Protein AF-A0A2S6UHX6-F1 (afdb_monomer_lite)

Radius of gyration: 14.9 Å; chains: 1; bounding box: 29×27×36 Å

Secondary structure (DSSP, 8-state):
--TT--HHHHHHHHHHHHHHHHHHHHHHHHTT-EEEETTEEEETT----SS---SS----

Structure (mmCIF, N/CA/C/O backbone):
data_AF-A0A2S6UHX6-F1
#
_entry.id   AF-A0A2S6UHX6-F1
#
loop_
_atom_site.group_PDB
_atom_site.id
_atom_site.type_symbol
_atom_site.label_atom_id
_atom_site.label_alt_id
_atom_site.label_comp_id
_atom_site.label_asym_id
_atom_site.label_entity_id
_atom_site.label_seq_id
_atom_site.pdbx_PDB_ins_code
_atom_site.Cartn_x
_atom_site.Cartn_y
_atom_site.Cartn_z
_atom_site.occupancy
_atom_site.B_iso_or_equiv
_atom_site.auth_seq_id
_atom_site.auth_comp_id
_atom_site.auth_asym_id
_atom_site.auth_atom_id
_atom_site.pdbx_PDB_model_num
ATOM 1 N N . VAL A 1 1 ? -10.048 -7.544 10.780 1.00 80.44 1 VAL A N 1
ATOM 2 C CA . VAL A 1 1 ? -10.450 -6.413 11.655 1.00 80.44 1 VAL A CA 1
ATOM 3 C C . VAL A 1 1 ? -10.705 -6.997 13.032 1.00 80.44 1 VAL A C 1
ATOM 5 O O . VAL A 1 1 ? -11.194 -8.117 13.091 1.00 80.44 1 VAL A O 1
ATOM 8 N N . LEU A 1 2 ? -10.271 -6.342 14.107 1.00 84.19 2 LEU A N 1
ATOM 9 C CA . LEU A 1 2 ? -10.474 -6.849 15.465 1.00 84.19 2 LEU A CA 1
ATOM 10 C C . LEU A 1 2 ? -11.913 -6.556 15.919 1.00 84.19 2 LEU A C 1
ATOM 12 O O . LEU A 1 2 ? -12.449 -5.516 15.536 1.00 84.19 2 LEU A O 1
ATOM 16 N N . PRO A 1 3 ? -12.527 -7.412 16.758 1.00 83.19 3 PRO A N 1
ATOM 17 C CA . PRO A 1 3 ? -13.923 -7.250 17.182 1.00 83.19 3 PRO A CA 1
ATOM 18 C C . PRO A 1 3 ? -14.258 -5.890 17.815 1.00 83.19 3 PRO A C 1
ATOM 20 O O . PRO A 1 3 ? -15.399 -5.451 17.743 1.00 83.19 3 PRO A O 1
ATOM 23 N N . ASN A 1 4 ? -13.261 -5.215 18.396 1.00 86.56 4 ASN A N 1
ATOM 24 C CA . ASN A 1 4 ? -13.411 -3.931 19.087 1.00 86.56 4 ASN A CA 1
ATOM 25 C C . ASN A 1 4 ? -12.799 -2.748 18.315 1.00 86.56 4 ASN A C 1
ATOM 27 O O . ASN A 1 4 ? -12.560 -1.697 18.906 1.00 86.56 4 ASN A O 1
ATOM 31 N N . ASP A 1 5 ? -12.478 -2.912 17.027 1.00 87.06 5 ASP A N 1
ATOM 32 C CA . ASP A 1 5 ? -11.964 -1.801 16.229 1.00 87.06 5 ASP A CA 1
ATOM 33 C C . ASP A 1 5 ? -13.057 -0.740 16.006 1.00 87.06 5 ASP A C 1
ATOM 35 O O . ASP A 1 5 ? -14.126 -1.031 15.468 1.00 87.06 5 ASP A O 1
ATOM 39 N N . SER A 1 6 ? -12.759 0.515 16.342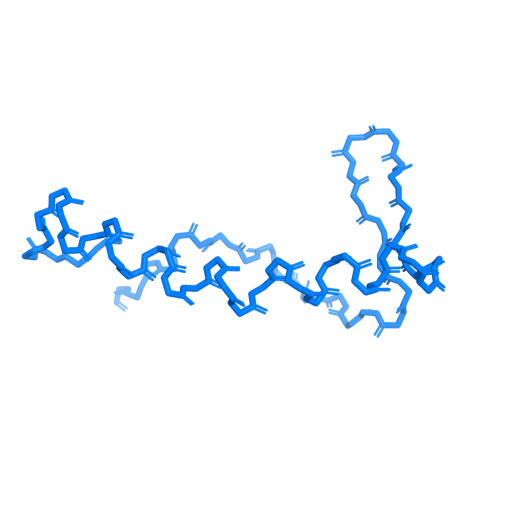 1.00 91.69 6 SER A N 1
ATOM 40 C CA . SER A 1 6 ? -13.456 1.663 15.768 1.00 91.69 6 SER A CA 1
ATOM 41 C C . SER A 1 6 ? -12.822 2.032 14.422 1.00 91.69 6 SER A C 1
ATOM 43 O O . SER A 1 6 ? -11.744 1.545 14.060 1.00 91.69 6 SER A O 1
ATOM 45 N N . LYS A 1 7 ? -13.464 2.926 13.661 1.00 90.81 7 LYS A N 1
ATOM 46 C CA . LYS A 1 7 ? -12.880 3.443 12.411 1.00 90.81 7 LYS A CA 1
ATOM 47 C C . LYS A 1 7 ? -11.519 4.097 12.663 1.00 90.81 7 LYS A C 1
ATOM 49 O O . LYS A 1 7 ? -10.595 3.926 11.875 1.00 90.81 7 LYS A O 1
ATOM 54 N N . GLU A 1 8 ? -11.397 4.802 13.781 1.00 93.12 8 GLU A N 1
ATOM 55 C CA . GLU A 1 8 ? -10.197 5.517 14.202 1.00 93.12 8 GLU A CA 1
ATOM 56 C C . GLU A 1 8 ? -9.081 4.542 14.596 1.00 93.12 8 GLU A C 1
ATOM 58 O O . GLU A 1 8 ? -7.950 4.686 14.129 1.00 93.12 8 GLU A O 1
ATOM 63 N N . THR A 1 9 ? -9.383 3.512 15.399 1.00 91.25 9 THR A N 1
ATOM 64 C CA . THR A 1 9 ? -8.369 2.535 15.836 1.00 91.25 9 THR A CA 1
ATOM 65 C C . THR A 1 9 ? -7.907 1.642 14.689 1.00 91.25 9 THR A C 1
ATOM 67 O O . THR A 1 9 ? -6.714 1.350 14.574 1.00 91.25 9 THR A O 1
ATOM 70 N N . LEU A 1 10 ? -8.828 1.247 13.805 1.00 90.94 10 LEU A N 1
ATOM 71 C CA . LEU A 1 10 ? -8.497 0.509 12.592 1.00 90.94 10 LEU A CA 1
ATOM 72 C C . LEU A 1 10 ? -7.636 1.364 11.661 1.00 90.94 10 LEU A C 1
ATOM 74 O O . LEU A 1 10 ? -6.595 0.898 11.204 1.00 90.94 10 LEU A O 1
ATOM 78 N N . GLY A 1 11 ? -8.036 2.615 11.421 1.00 91.00 11 GLY A N 1
ATOM 79 C CA . GLY A 1 11 ? -7.307 3.548 10.566 1.00 91.00 11 GLY A CA 1
ATOM 80 C C . GLY A 1 11 ? -5.883 3.796 11.058 1.00 91.00 11 GLY A C 1
ATOM 81 O O . GLY A 1 11 ? -4.944 3.695 10.275 1.00 91.00 11 GLY A O 1
ATOM 82 N N . ALA A 1 12 ? -5.695 4.016 12.362 1.00 92.88 12 ALA A N 1
ATOM 83 C CA . ALA A 1 12 ? -4.367 4.187 12.949 1.00 92.88 12 ALA A CA 1
ATOM 84 C C . ALA A 1 12 ? -3.475 2.947 12.756 1.00 92.88 12 ALA A C 1
ATOM 86 O O . ALA A 1 12 ? -2.289 3.070 12.445 1.00 9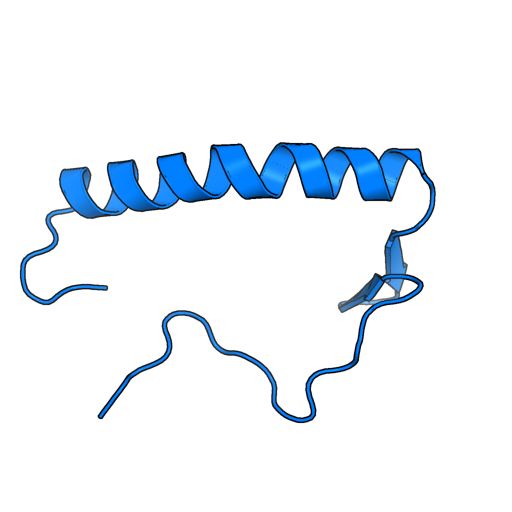2.88 12 ALA A O 1
ATOM 87 N N . ARG A 1 13 ? -4.043 1.742 12.895 1.00 91.81 13 ARG A N 1
ATOM 88 C CA . ARG A 1 13 ? -3.312 0.486 12.669 1.00 91.81 13 ARG A CA 1
ATOM 89 C C . ARG A 1 13 ? -2.964 0.277 11.202 1.00 91.81 13 ARG A C 1
ATOM 91 O O . ARG A 1 13 ? -1.846 -0.141 10.918 1.00 91.81 13 ARG A O 1
ATOM 98 N N . VAL A 1 14 ? -3.886 0.574 10.287 1.00 91.81 14 VAL A N 1
ATOM 99 C CA . VAL A 1 14 ? -3.628 0.518 8.841 1.00 91.81 14 VAL A CA 1
ATOM 100 C C . VAL A 1 14 ? -2.530 1.507 8.471 1.00 91.81 14 VAL A C 1
ATOM 102 O O . VAL A 1 14 ? -1.543 1.095 7.874 1.00 91.81 14 VAL A O 1
ATOM 105 N N . LEU A 1 15 ? -2.624 2.759 8.921 1.00 93.19 15 LEU A N 1
ATOM 106 C CA . LEU A 1 15 ? -1.625 3.795 8.654 1.00 93.19 15 LEU A CA 1
ATOM 107 C C . LEU A 1 15 ? -0.229 3.404 9.164 1.00 93.19 15 LEU A C 1
ATOM 109 O O . LEU A 1 15 ? 0.775 3.606 8.483 1.00 93.19 15 LEU A O 1
ATOM 113 N N . ALA A 1 16 ? -0.148 2.794 10.350 1.00 93.44 16 ALA A N 1
ATOM 114 C CA . ALA A 1 16 ? 1.114 2.280 10.873 1.00 93.44 16 ALA A CA 1
ATOM 115 C C . ALA A 1 16 ? 1.720 1.192 9.968 1.00 93.44 16 ALA A C 1
ATOM 117 O O . ALA A 1 16 ? 2.934 1.169 9.774 1.00 93.44 16 ALA A O 1
ATOM 118 N N . GLN A 1 17 ? 0.894 0.315 9.385 1.00 92.88 17 GLN A N 1
ATOM 119 C CA . GLN A 1 17 ? 1.364 -0.677 8.412 1.00 92.88 17 GLN A CA 1
ATOM 120 C C . GLN A 1 17 ? 1.748 -0.031 7.077 1.00 92.88 17 GLN A C 1
ATOM 122 O O . GLN A 1 17 ? 2.777 -0.386 6.508 1.00 92.88 17 GLN A O 1
ATOM 127 N N . GLU A 1 18 ? 0.977 0.949 6.604 1.00 93.75 18 GLU A N 1
ATOM 128 C CA . GLU A 1 18 ? 1.257 1.715 5.388 1.00 93.75 18 GLU A CA 1
ATOM 129 C C . GLU A 1 18 ? 2.642 2.368 5.437 1.00 93.75 18 GLU A C 1
ATOM 131 O O . GLU A 1 18 ? 3.426 2.211 4.502 1.00 93.75 18 GLU A O 1
ATOM 136 N N . HIS A 1 19 ? 3.002 3.004 6.554 1.00 95.44 19 HIS A N 1
ATOM 137 C CA . HIS A 1 19 ? 4.334 3.589 6.739 1.00 95.44 19 HIS A CA 1
ATOM 138 C C . HIS A 1 19 ? 5.482 2.572 6.679 1.00 95.44 19 HIS A C 1
ATOM 140 O O . HIS A 1 19 ? 6.607 2.949 6.360 1.00 95.44 19 HIS A O 1
ATOM 146 N N . ILE A 1 20 ? 5.222 1.295 6.962 1.00 92.88 20 ILE A N 1
ATOM 147 C CA . ILE A 1 20 ? 6.228 0.233 6.863 1.00 92.88 20 ILE A CA 1
ATOM 148 C C . ILE A 1 20 ? 6.321 -0.269 5.417 1.00 92.88 20 ILE A C 1
ATOM 150 O O . ILE A 1 20 ? 7.417 -0.389 4.865 1.00 92.88 20 ILE A O 1
ATOM 154 N N . ILE A 1 21 ? 5.181 -0.564 4.788 1.00 92.31 21 ILE A N 1
ATOM 155 C CA . ILE A 1 21 ? 5.146 -1.244 3.485 1.00 92.31 21 ILE A CA 1
ATOM 156 C C . ILE A 1 21 ? 5.378 -0.297 2.302 1.00 92.31 21 ILE A C 1
ATOM 158 O O . ILE A 1 21 ? 6.045 -0.694 1.344 1.00 92.31 21 ILE A O 1
ATOM 162 N N . TYR A 1 22 ? 4.890 0.950 2.350 1.00 92.19 22 TYR A N 1
ATOM 163 C CA . TYR A 1 22 ? 4.999 1.874 1.215 1.00 92.19 22 TYR A CA 1
ATOM 164 C C . TYR A 1 22 ? 6.446 2.219 0.857 1.00 92.19 22 TYR A C 1
ATOM 166 O O . TYR A 1 22 ? 6.796 2.094 -0.319 1.00 92.19 22 TYR A O 1
ATOM 174 N N . PRO A 1 23 ? 7.327 2.586 1.810 1.00 94.88 23 PRO A N 1
ATOM 175 C CA . PRO A 1 23 ? 8.721 2.871 1.480 1.00 94.88 23 PRO A CA 1
ATOM 176 C C . PRO A 1 23 ? 9.437 1.670 0.851 1.00 94.88 23 PRO A C 1
ATOM 178 O O . PRO A 1 23 ? 10.233 1.835 -0.074 1.00 94.88 23 PRO A O 1
ATOM 181 N N . MET A 1 24 ? 9.127 0.447 1.301 1.00 91.88 24 MET A N 1
ATOM 182 C CA . MET A 1 24 ? 9.687 -0.773 0.711 1.00 91.88 24 MET A CA 1
ATOM 183 C C . MET A 1 24 ? 9.203 -0.993 -0.723 1.00 91.88 24 MET A C 1
ATOM 185 O O . MET A 1 24 ? 10.021 -1.298 -1.591 1.00 91.88 24 MET A O 1
ATOM 189 N N . ALA A 1 25 ? 7.908 -0.800 -0.983 1.00 90.81 25 ALA A N 1
ATOM 190 C CA . ALA A 1 25 ? 7.342 -0.916 -2.323 1.00 90.81 25 ALA A CA 1
ATOM 191 C C . ALA A 1 25 ? 7.975 0.100 -3.287 1.00 90.81 25 ALA A C 1
ATOM 193 O O . ALA A 1 25 ? 8.413 -0.277 -4.374 1.00 90.81 25 ALA A O 1
ATOM 194 N N . VAL A 1 26 ? 8.110 1.362 -2.860 1.00 93.56 26 VAL A N 1
ATOM 195 C CA . VAL A 1 26 ? 8.776 2.416 -3.643 1.00 93.56 26 VAL A CA 1
ATOM 196 C C . VAL A 1 26 ? 10.227 2.043 -3.937 1.00 93.56 26 VAL A C 1
ATOM 198 O O . VAL A 1 26 ? 10.672 2.175 -5.077 1.00 93.56 26 VAL A O 1
ATOM 201 N N . ARG A 1 27 ? 10.958 1.512 -2.949 1.00 92.62 27 ARG A N 1
ATOM 202 C CA . ARG A 1 27 ? 12.329 1.033 -3.161 1.00 92.62 27 ARG A CA 1
ATOM 203 C C . ARG A 1 27 ? 12.389 -0.074 -4.210 1.00 92.62 27 ARG A C 1
ATOM 205 O O . ARG A 1 27 ? 13.221 -0.004 -5.104 1.00 92.62 27 ARG A O 1
ATOM 212 N N . TRP A 1 28 ? 11.516 -1.078 -4.145 1.00 90.94 28 TRP A N 1
ATOM 213 C CA . TRP A 1 28 ? 11.540 -2.165 -5.128 1.00 90.94 28 TRP A CA 1
ATOM 214 C C . TRP A 1 28 ? 11.184 -1.700 -6.543 1.00 90.94 28 TRP A C 1
ATOM 216 O O . TRP A 1 28 ? 11.721 -2.241 -7.509 1.00 90.94 28 TRP A O 1
ATOM 226 N N . ILE A 1 29 ? 10.319 -0.692 -6.673 1.00 90.31 29 ILE A N 1
ATOM 227 C CA . ILE A 1 29 ? 10.034 -0.048 -7.959 1.00 90.31 29 ILE A CA 1
ATOM 228 C C . ILE A 1 29 ? 11.286 0.676 -8.474 1.00 90.31 29 ILE A C 1
ATOM 230 O O . ILE A 1 29 ? 11.678 0.465 -9.619 1.00 90.31 29 ILE A O 1
ATOM 234 N N . ALA A 1 30 ? 11.954 1.465 -7.626 1.00 93.38 30 ALA A N 1
ATOM 235 C CA . ALA A 1 30 ? 13.186 2.173 -7.984 1.00 93.38 30 ALA A CA 1
ATOM 236 C C . ALA A 1 30 ? 14.340 1.218 -8.355 1.00 93.38 30 ALA A C 1
ATOM 238 O O . ALA A 1 30 ? 15.129 1.514 -9.246 1.00 93.38 30 ALA A O 1
ATOM 239 N N . GLU A 1 31 ? 14.406 0.049 -7.715 1.00 94.38 31 GLU A N 1
ATOM 240 C CA . GLU A 1 31 ? 15.365 -1.025 -8.013 1.00 94.38 31 GLU A CA 1
ATOM 241 C C . GLU A 1 31 ? 14.975 -1.869 -9.245 1.00 94.38 31 GLU A C 1
ATOM 243 O O . GLU A 1 31 ? 15.680 -2.819 -9.579 1.00 94.38 31 GLU A O 1
ATOM 248 N N . ASN A 1 32 ? 13.859 -1.561 -9.921 1.00 91.31 32 ASN A N 1
ATOM 249 C CA . ASN A 1 32 ? 13.318 -2.325 -11.055 1.00 91.31 32 ASN A CA 1
ATOM 250 C C . ASN A 1 32 ? 13.050 -3.813 -10.729 1.00 91.31 32 ASN A C 1
ATOM 252 O O . ASN A 1 32 ? 13.151 -4.699 -11.580 1.00 91.31 32 ASN A O 1
ATOM 256 N N . ARG A 1 33 ? 12.708 -4.094 -9.466 1.00 90.75 33 ARG A N 1
ATOM 257 C CA . ARG A 1 33 ? 12.426 -5.442 -8.947 1.00 90.75 33 ARG A CA 1
ATOM 258 C C . ARG A 1 33 ? 10.951 -5.816 -8.993 1.00 90.75 33 ARG A C 1
ATOM 260 O O . ARG A 1 33 ? 10.630 -6.981 -8.772 1.00 90.75 33 ARG A O 1
ATOM 267 N N . VAL A 1 34 ? 10.063 -4.858 -9.257 1.00 90.62 34 VAL A N 1
ATOM 268 C CA . VAL A 1 34 ? 8.620 -5.084 -9.431 1.00 90.62 34 VAL A CA 1
ATOM 269 C C . VAL A 1 34 ? 8.226 -4.742 -10.856 1.00 90.62 34 VAL A C 1
ATOM 271 O O . VAL A 1 34 ? 8.580 -3.677 -11.357 1.00 90.62 34 VAL A O 1
ATOM 274 N N . LYS A 1 35 ? 7.454 -5.620 -11.494 1.00 88.81 35 LYS A N 1
ATOM 275 C CA . LYS A 1 35 ? 6.851 -5.378 -12.807 1.00 88.81 35 LYS A CA 1
ATOM 276 C C . LYS A 1 35 ? 5.346 -5.559 -12.729 1.00 88.81 35 LYS A C 1
ATOM 278 O O . LYS A 1 35 ? 4.871 -6.502 -12.108 1.00 88.81 35 LYS A O 1
ATOM 283 N N . VAL A 1 36 ? 4.602 -4.668 -13.372 1.00 88.19 36 VAL A N 1
ATOM 284 C CA . VAL A 1 36 ? 3.158 -4.829 -13.571 1.00 88.19 36 VAL A CA 1
ATOM 285 C C . VAL A 1 36 ? 2.961 -5.594 -14.875 1.00 88.19 36 VAL A C 1
ATOM 287 O O . VAL A 1 36 ? 3.428 -5.151 -15.924 1.00 88.19 36 VAL A O 1
ATOM 290 N N . VAL A 1 37 ? 2.299 -6.746 -14.809 1.00 89.88 37 VAL A N 1
ATOM 291 C CA . VAL A 1 37 ? 2.013 -7.605 -15.961 1.00 89.88 37 VAL A CA 1
ATOM 292 C C . VAL A 1 37 ? 0.511 -7.839 -16.000 1.00 89.88 37 VAL A C 1
ATOM 294 O O . VAL A 1 37 ? -0.054 -8.453 -15.102 1.00 89.88 37 VAL A O 1
ATOM 297 N N . SER A 1 38 ? -0.151 -7.320 -17.035 1.00 90.12 38 SER A N 1
ATOM 298 C CA . SER A 1 38 ? -1.612 -7.368 -17.177 1.00 90.12 38 SER A CA 1
ATOM 299 C C . SER A 1 38 ? -2.346 -6.824 -15.938 1.00 90.12 38 SER A C 1
ATOM 301 O O . SER A 1 38 ? -2.473 -5.611 -15.798 1.00 90.12 38 SER A O 1
ATOM 303 N N . CYS A 1 39 ? -2.816 -7.697 -15.040 1.00 89.12 39 CYS A N 1
ATOM 304 C CA . CYS A 1 39 ? -3.579 -7.342 -13.838 1.00 89.12 39 CYS A CA 1
ATOM 305 C C . CYS A 1 39 ? -2.903 -7.808 -12.536 1.00 89.12 39 CYS A C 1
ATOM 307 O O . CYS A 1 39 ? -3.527 -7.764 -11.477 1.00 89.12 39 CYS A O 1
ATOM 309 N N . HIS A 1 40 ? -1.649 -8.269 -12.596 1.00 84.81 40 HIS A N 1
ATOM 310 C CA . HIS A 1 40 ? -0.875 -8.689 -11.429 1.00 84.81 40 HIS A CA 1
ATOM 311 C C . HIS A 1 40 ? 0.507 -8.038 -11.407 1.00 84.81 40 HIS A C 1
ATOM 313 O O . HIS A 1 40 ? 0.960 -7.427 -12.375 1.00 84.81 40 HIS A O 1
ATOM 319 N N . THR A 1 41 ? 1.184 -8.155 -10.269 1.00 86.19 41 THR A N 1
ATOM 320 C CA . THR A 1 41 ? 2.565 -7.706 -10.106 1.00 86.19 41 THR A CA 1
ATOM 321 C C . THR A 1 41 ? 3.490 -8.896 -9.921 1.00 86.19 41 THR A C 1
ATOM 323 O O . THR A 1 41 ? 3.194 -9.843 -9.193 1.00 86.19 41 THR A O 1
ATOM 326 N N . GLU A 1 42 ? 4.632 -8.850 -10.592 1.00 88.19 42 GLU A N 1
ATOM 327 C CA . GLU A 1 42 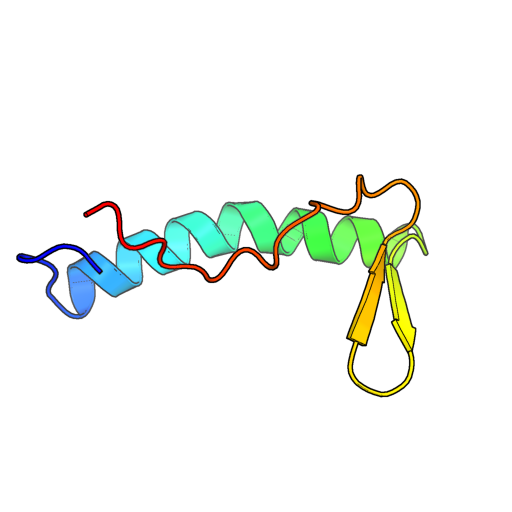? 5.707 -9.820 -10.443 1.00 88.19 42 GLU A CA 1
ATOM 328 C C . GLU A 1 42 ? 6.847 -9.172 -9.670 1.00 88.19 42 GLU A C 1
ATOM 330 O O . GLU A 1 42 ? 7.314 -8.090 -10.027 1.00 88.19 42 GLU A O 1
ATOM 335 N N . ILE A 1 43 ? 7.286 -9.832 -8.598 1.00 88.31 43 ILE A N 1
ATOM 336 C CA . ILE A 1 43 ? 8.354 -9.347 -7.723 1.00 88.31 43 ILE A CA 1
ATOM 337 C C . ILE A 1 43 ? 9.540 -10.298 -7.843 1.00 88.31 43 ILE A C 1
ATOM 339 O O . ILE A 1 43 ? 9.446 -11.486 -7.522 1.00 88.31 43 ILE A O 1
ATOM 343 N N . GLN A 1 44 ? 10.674 -9.773 -8.290 1.00 84.44 44 GLN A N 1
ATOM 344 C CA . GLN A 1 44 ? 11.883 -10.553 -8.503 1.00 84.44 44 GLN A CA 1
ATOM 345 C C . GLN A 1 44 ? 12.491 -11.006 -7.165 1.00 84.44 44 GLN A C 1
ATOM 347 O O . GLN A 1 44 ? 12.757 -10.195 -6.273 1.00 84.44 44 GLN A O 1
ATOM 352 N N . GLY A 1 45 ? 12.724 -12.317 -7.037 1.00 76.38 45 GLY A N 1
ATOM 353 C CA . GLY A 1 45 ? 13.245 -12.938 -5.814 1.00 76.38 45 GLY A CA 1
ATOM 354 C C . GLY A 1 45 ? 12.196 -13.160 -4.719 1.00 76.38 45 GLY A C 1
ATOM 355 O O . GLY A 1 45 ? 12.562 -13.468 -3.588 1.00 76.38 45 GLY A O 1
ATOM 356 N N . SER A 1 46 ? 10.906 -13.001 -5.031 1.00 74.62 46 SER A N 1
ATOM 357 C CA . SER A 1 46 ? 9.830 -13.328 -4.095 1.00 74.62 46 SER A CA 1
ATOM 358 C C . SER A 1 46 ? 9.627 -14.841 -3.996 1.00 74.62 46 SER A C 1
ATOM 360 O O . SER A 1 46 ? 9.555 -15.540 -5.009 1.00 74.62 46 SER A O 1
ATOM 362 N N . ILE A 1 47 ? 9.507 -15.352 -2.768 1.00 66.38 47 ILE A N 1
ATOM 363 C CA . ILE A 1 47 ? 9.088 -16.733 -2.526 1.00 66.38 47 ILE A CA 1
ATOM 364 C C . ILE A 1 47 ? 7.583 -16.775 -2.773 1.00 66.38 47 ILE A C 1
ATOM 366 O O . ILE A 1 47 ? 6.805 -16.194 -2.013 1.00 66.38 47 ILE A O 1
ATOM 370 N N . LYS A 1 48 ? 7.174 -17.451 -3.849 1.00 61.28 48 LYS A N 1
ATOM 371 C CA . LYS A 1 48 ? 5.762 -17.673 -4.151 1.00 61.28 48 LYS A CA 1
ATOM 372 C C . LYS A 1 48 ? 5.161 -18.481 -3.002 1.00 61.28 48 LYS A C 1
ATOM 374 O O . LYS A 1 48 ? 5.455 -19.664 -2.855 1.00 61.28 48 LYS A O 1
ATOM 379 N N . GLN A 1 49 ? 4.363 -17.826 -2.166 1.00 61.47 49 GLN A N 1
ATOM 380 C CA . GLN A 1 49 ? 3.602 -18.523 -1.139 1.00 61.47 49 GLN A CA 1
ATOM 381 C C . GLN A 1 49 ? 2.640 -19.487 -1.858 1.00 61.47 49 GLN A C 1
ATOM 383 O O . GLN A 1 49 ? 1.996 -19.080 -2.830 1.00 61.47 49 GLN A O 1
ATOM 388 N N . PRO A 1 50 ? 2.558 -20.765 -1.446 1.00 56.88 50 PRO A N 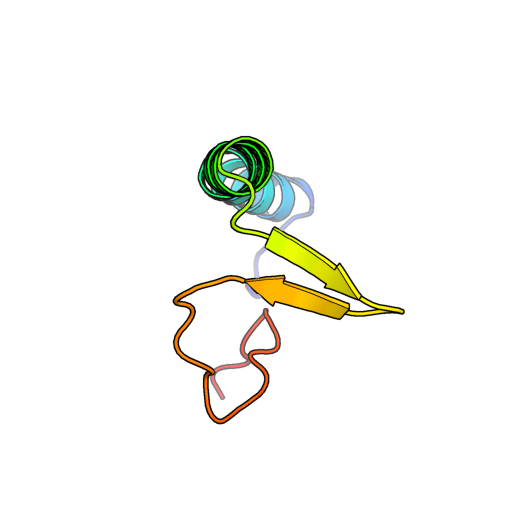1
ATOM 389 C CA . PRO A 1 50 ? 1.743 -21.776 -2.129 1.00 56.88 50 PRO A CA 1
ATOM 390 C C . PRO A 1 50 ? 0.235 -21.489 -2.050 1.00 56.88 50 PRO A C 1
ATOM 392 O O . PRO A 1 50 ? -0.550 -22.082 -2.783 1.00 56.88 50 PRO A O 1
ATOM 395 N N . HIS A 1 51 ? -0.161 -20.556 -1.188 1.00 57.16 51 HIS A N 1
ATOM 396 C CA . HIS A 1 51 ? -1.523 -20.109 -0.972 1.00 57.16 51 HIS A CA 1
ATOM 397 C C . HIS A 1 51 ? -1.593 -18.588 -1.131 1.00 57.16 51 HIS A C 1
ATOM 399 O O . HIS A 1 51 ? -0.713 -17.862 -0.663 1.00 57.16 51 HIS A O 1
ATOM 405 N N . SER A 1 52 ? -2.639 -18.102 -1.805 1.00 59.78 52 SER A N 1
ATOM 406 C CA . SER A 1 52 ? -2.959 -16.676 -1.817 1.00 59.78 52 SER A CA 1
ATOM 407 C C . SER A 1 52 ? -3.237 -16.236 -0.385 1.00 59.78 52 SER A C 1
ATOM 409 O O . SER A 1 52 ? -4.182 -16.713 0.242 1.00 59.78 52 SER A O 1
ATOM 411 N N . VAL A 1 53 ? -2.411 -15.336 0.141 1.00 66.06 53 VAL A N 1
ATOM 412 C CA . VAL A 1 53 ? -2.636 -14.750 1.461 1.00 66.06 53 VAL A CA 1
ATOM 413 C C . VAL A 1 53 ? -3.721 -13.687 1.307 1.00 66.06 53 VAL A C 1
ATOM 415 O O . VAL A 1 53 ? -3.472 -12.611 0.766 1.00 66.06 53 VAL A O 1
ATOM 418 N N . ILE A 1 54 ? -4.937 -14.001 1.751 1.00 59.88 54 ILE A N 1
ATOM 419 C CA . ILE A 1 54 ? -6.004 -13.012 1.918 1.00 59.88 54 ILE A CA 1
ATOM 420 C C . ILE A 1 54 ? -5.781 -12.370 3.291 1.00 59.88 54 ILE A C 1
ATOM 422 O O . ILE A 1 54 ? -5.797 -13.055 4.309 1.00 59.88 54 ILE A O 1
ATOM 426 N N . ASN A 1 55 ? -5.508 -11.065 3.314 1.00 48.31 55 ASN A N 1
ATOM 427 C CA . ASN A 1 55 ? -5.415 -10.274 4.540 1.00 48.31 55 ASN A CA 1
ATOM 428 C C . ASN A 1 55 ? -6.677 -9.399 4.649 1.00 48.31 55 ASN A C 1
ATOM 430 O O . ASN A 1 55 ? -6.943 -8.648 3.707 1.00 48.31 55 ASN A O 1
ATOM 434 N N . PRO A 1 56 ? -7.440 -9.441 5.756 1.00 56.09 56 PRO A N 1
ATOM 435 C CA . PRO A 1 56 ? -7.173 -10.147 7.012 1.00 56.09 56 PRO A CA 1
ATOM 436 C C . PRO A 1 56 ? -7.264 -11.670 6.892 1.00 56.09 56 PRO A C 1
ATOM 438 O O . PRO A 1 56 ? -8.192 -12.192 6.284 1.00 56.09 56 PRO A O 1
ATOM 441 N N . TYR A 1 57 ? -6.308 -12.363 7.511 1.00 54.19 57 TYR A N 1
ATOM 442 C CA . TYR A 1 57 ? -6.419 -13.794 7.758 1.00 54.19 57 TYR A CA 1
ATOM 443 C C . TYR A 1 57 ? -7.436 -13.989 8.893 1.00 54.19 57 TYR A C 1
ATOM 445 O O . TYR A 1 57 ? -7.265 -13.449 9.988 1.00 54.19 57 TYR A O 1
ATOM 453 N N . GLU A 1 58 ? -8.532 -14.700 8.636 1.00 50.19 58 GLU A N 1
ATOM 454 C CA . GLU A 1 58 ? -9.391 -15.189 9.715 1.00 50.19 58 GLU A CA 1
ATOM 455 C C . GLU A 1 58 ? -8.673 -16.368 10.377 1.00 50.19 58 GLU A C 1
ATOM 457 O O . GLU A 1 58 ? -8.665 -17.479 9.853 1.00 50.19 58 GLU A O 1
ATOM 462 N N . ASN A 1 59 ? -8.039 -16.125 11.526 1.00 43.22 59 ASN A N 1
ATOM 463 C CA . ASN A 1 59 ? -7.762 -17.209 12.464 1.00 43.22 59 ASN A CA 1
ATOM 464 C C . ASN A 1 59 ? -9.113 -17.617 13.072 1.00 43.22 59 ASN A C 1
ATOM 466 O O . ASN A 1 59 ? -9.602 -16.925 13.966 1.00 43.22 59 ASN A O 1
ATOM 470 N N . SER A 1 60 ? -9.728 -18.681 12.544 1.00 42.75 60 SER A N 1
ATOM 471 C CA . SER A 1 60 ? -10.699 -19.476 13.312 1.00 42.75 60 SER A CA 1
ATOM 472 C C . SER A 1 60 ? -9.978 -20.287 14.3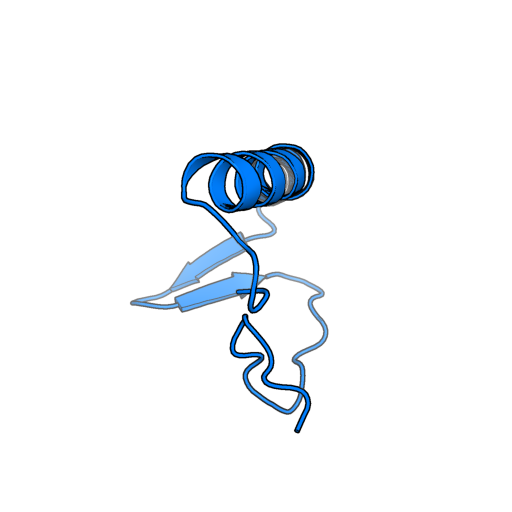81 1.00 42.75 60 SER A C 1
ATOM 474 O O . SER A 1 60 ? -8.872 -20.791 14.074 1.00 42.75 60 SER A O 1
#

Sequence (60 aa):
VLPNDSKETLGARVLAQEHIIYPMAVRWIAENRVKVVSCHTEIQGSIKQPHSVINPYENS

Foldseek 3Di:
DDPPDDPVNVVVVVVVVCVVVVVVVVVQVVVVQWDDDDPDIHGHPDDPDPDDDDPVDDPD

pLDDT: mean 81.85, std 15.2, range [42.75, 95.44]

=== Feature glossary ===
The record interleaves many kinds of information about one protein. Here is each kind framed as the question it answers.

Q: What does the local fold look like, residue by residue?
A: A 3Di character summarizes, for each residue, the relative orientation of the Cα fr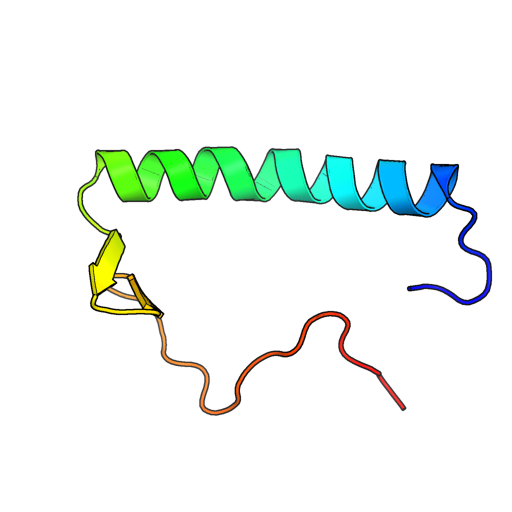ame of its nearest spatial neighbor. Because it encodes fold topology rather than chemistry, 3Di alignments detect remote structural similarity that sequence alignment misses.

Q: Which residues are in helices, strands, or loops?
A: Secondary structure is the local, repeating backbone conformation. DSSP classifies it into eight states by reading the hydrogen-bond network: three helix types (H, G, I), two β types (E, B), two non-regular types (T, S), and unstructured coil (-).

Q: How big and how compact is the whole molecule?
A: Three whole-structure scalars: the radius of gyration (RMS distance of Cα from centroid, in Å), the count of Cα–Cα contacts (pairs closer than 8 Å and separated by more than four residues in sequence — i.e. tertiary, not local, contacts), and the bounding-box dimensions. Together they distinguish compact globular folds from extended fibres or disordered chains.

Q: How confident is the AlphaFold model at each residue?
A: For AlphaFold models, the B-factor field carries pLDDT — the model's own estimate of local accuracy on a 0–100 scale. Regions with pLDDT<50 should be treated as essentially unmodeled; they often correspond to intrinsically disordered segments.

Q: What family and function is it annotated with?
A: Functional annotations link the protein to curated databases. InterPro entries identify conserved domains and families by matching the sequence against member-database signatures (Pfam, PROSITE, CDD, …). Gene Ontology (GO) terms describe molecular function, biological process, and cellular component in a controlled vocabulary. CATH places the structure in a hierarchical fold classification (Class/Architecture/Topology/Homologous-superfamily). The organism is the source species.

Q: What known structures does this most resemble?
A: Nearest PDB neighbors are the top structural matches found by Foldseek when searching this structure against the entire Protein Data Bank. Each hit reports a TM-score (0 to 1; >0.5 almost always implies the same fold) and an E-value. These are *structural* homologs — they may share no detectable sequence similarity.

Q: Which residues are buried vs exposed?
A: Solvent-accessible surface area (SASA) is the area in Å² traced out by the centre of a 1.4 Å probe sphere (a water molecule) rolled over the protein's van der Waals surface (Shrake–Rupley / Lee–Richards construction). Buried residues have near-zero SASA; fully exposed residues can exceed 200 Å². The total SASA scales roughly with the number of surface residues.

Q: What are the backbone torsion angles?
A: φ (phi) and ψ (psi) are the two rotatable backbone dihedrals per residue: φ is the C(i-1)–N–Cα–C torsion, ψ is the N–Cα–C–N(i+1) torsion, both in degrees on (−180°, 180°]. α-helical residues cluster near (−60°, −45°); β-strand residues near (−120°, +130°). A Ramachandran plot is simply a scatter of (φ, ψ) for every residue.

Q: Are the domains correctly placed relative to each other?
A: Predicted aligned error is AlphaFold's pairwise confidence. Unlike pLDDT (per-residue), PAE is per-residue-pair and captures whether two parts of the structure are correctly placed relative to each other. Units are ångströms of expected positional error.

Q: What if only a Cα trace is available?
A: P-SEA three-state annotation labels each residue as helix, strand, or coil based purely on the geometry of the Cα trace. It serves as a fallback when the full backbone (and thus DSSP) is unavailable.

Q: What is the amino-acid chain?
A: This is the polypeptide sequence — one letter per residue, N-terminus first. Length ranges from a few dozen residues for small domains to over a thousand for large multi-domain proteins.

Q: What do the rendered images show?
A: The six renders are orthographic views along the three Cartesian axes in both directions. Representation (cartoon, sticks, or surface) and color scheme (sequence-rainbow or by-chain) vary across proteins so the training set covers all the common visualization conventions.

Q: What do the diagnostic plots show?
A: Plot images: a contact map (which residues are close in 3D, as an N×N binary image), a Ramachandran scatter (backbone torsion angles, revealing secondary-structure composition at a glance), and — for AlphaFold structures — a PAE heatmap (pairwise prediction confidence).

Q: How mobile is each atom in the crystal?
A: B-factor (Debye–Waller factor) reflects atomic displacement in the crystal lattice. It is an experimental observable (units Å²), not a prediction; low values mean the atom is pinned down, high values mean it moves or is heterogeneous across the crystal.

Q: Where is each backbone atom in 3D?
A: The mmCIF table is the protein's shape written out atom by atom. For each backbone N, Cα, C, and carbonyl O, it records an (x, y, z) coordinate triple in Å plus the residue type, chain letter, and residue number.